Protein AF-A0A323TYS0-F1 (afdb_monomer)

Radius of gyration: 23.18 Å; Cα contacts (8 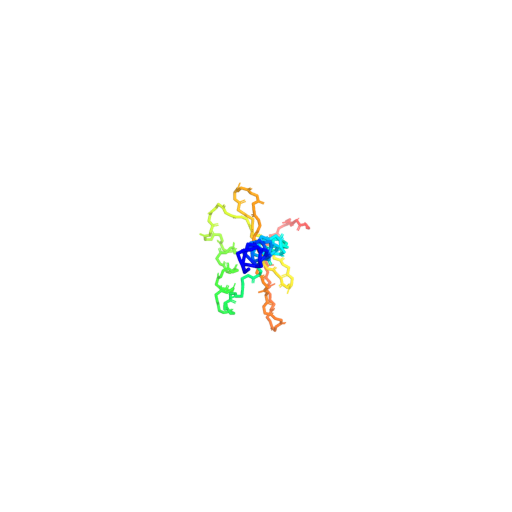Å, |Δi|>4): 68; chains: 1; bounding box: 39×30×80 Å

Organism: NCBI:txid2045207

Nearest PDB structures (foldseek):
  7lbm-assembly1_j  TM=7.041E-01  e=3.504E+00  Homo sapiens
  8owr-assembly1_A  TM=4.584E-01  e=1.755E+00  Mycolicibacterium smegmatis MC2 155
  6h3n-assembly1_B  TM=4.035E-01  e=1.869E+00  Pseudomonas aeruginosa PAO1
  5dxi-assembly1_A  TM=4.089E-01  e=2.256E+00  Candida albicans SC5314
  6aig-assembly1_A  TM=3.100E-01  e=3.090E+00  Aeropyrum pernix K1

pLDDT: mean 82.77, std 15.88, range [43.12, 97.0]

Mean predicted aligned error: 12.95 Å

InterPro domains:
  IPR047808 Periplasmic metallochaperone CueP-like [PF21172] (51-94)

Foldseek 3Di:
DVVVVVVVVVVVVVVVVVVVVVVVDDPLPQPADPQVRVVVVVVCQLVVVDPQWHWDDDQFWIWIAGPVRDIHIHTHDNVDGDDRDDDDDPDDDD

Solvent-accessible surface area (backbone atoms only — not comparable to full-atom values): 6084 Å² total; per-residue (Å²): 112,69,68,61,52,54,54,53,54,52,51,52,52,53,52,55,52,50,52,62,61,65,71,67,60,85,76,79,66,59,56,89,63,56,79,68,56,52,55,52,51,55,47,36,58,74,75,58,75,57,80,78,54,49,74,50,75,60,91,50,35,42,39,38,34,43,83,85,71,50,75,49,50,32,75,49,62,90,92,55,84,90,83,88,83,83,87,65,92,87,71,85,83,135

Structure (mmCIF, N/CA/C/O backbone):
data_AF-A0A323TYS0-F1
#
_entry.id   AF-A0A323TYS0-F1
#
loop_
_atom_site.group_PDB
_atom_site.id
_atom_site.type_symbol
_atom_site.label_atom_id
_atom_site.label_alt_id
_atom_site.label_comp_id
_atom_site.label_asym_id
_atom_site.label_entity_id
_atom_site.label_seq_id
_atom_site.pdbx_PDB_ins_code
_atom_site.Cartn_x
_atom_site.Cartn_y
_atom_site.Cartn_z
_atom_site.occupancy
_atom_site.B_iso_or_equiv
_atom_site.auth_seq_id
_atom_site.auth_comp_id
_atom_site.auth_asym_id
_atom_site.auth_atom_id
_atom_site.pdbx_PDB_model_num
ATOM 1 N N . MET A 1 1 ? -22.149 2.345 58.234 1.00 55.59 1 MET A N 1
ATOM 2 C CA . MET A 1 1 ? -22.659 2.211 56.846 1.00 55.59 1 MET A CA 1
ATOM 3 C C . MET A 1 1 ? -22.058 3.244 55.894 1.00 55.59 1 MET A C 1
ATOM 5 O O . MET A 1 1 ? -21.546 2.840 54.864 1.00 55.59 1 MET A O 1
ATOM 9 N N . LYS A 1 2 ? -22.007 4.535 56.252 1.00 55.88 2 LYS A N 1
ATOM 10 C CA . LYS A 1 2 ? -21.492 5.624 55.391 1.00 55.88 2 LYS A CA 1
ATOM 11 C C . LYS A 1 2 ? -20.031 5.455 54.918 1.00 55.88 2 LYS A C 1
ATOM 13 O O . LYS A 1 2 ? -19.740 5.708 53.759 1.00 55.88 2 LYS A O 1
ATOM 18 N N . ILE A 1 3 ? -19.144 4.935 55.775 1.00 61.78 3 ILE A N 1
ATOM 19 C CA . ILE A 1 3 ? -17.722 4.691 55.438 1.00 61.78 3 ILE A CA 1
ATOM 20 C C . ILE A 1 3 ? -17.555 3.550 54.416 1.00 61.78 3 ILE A C 1
ATOM 22 O O . ILE A 1 3 ? -16.703 3.630 53.538 1.00 61.78 3 ILE A O 1
ATOM 26 N N . LYS A 1 4 ? -18.410 2.517 54.475 1.00 66.44 4 LYS A N 1
ATOM 27 C CA . LYS A 1 4 ? -18.393 1.412 53.501 1.00 66.44 4 LYS A CA 1
ATOM 28 C C . LYS A 1 4 ? -18.876 1.872 52.120 1.00 66.44 4 LYS A C 1
ATOM 30 O O . LYS A 1 4 ? -18.312 1.446 51.124 1.00 66.44 4 LYS A O 1
ATOM 35 N N . ILE A 1 5 ? -19.856 2.782 52.076 1.00 68.56 5 ILE A N 1
ATO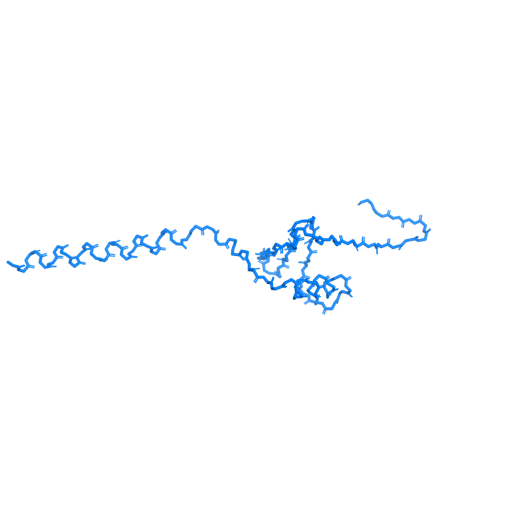M 36 C CA . ILE A 1 5 ? -20.323 3.420 50.834 1.00 68.56 5 ILE A CA 1
ATOM 37 C C . ILE A 1 5 ? -19.231 4.302 50.205 1.00 68.56 5 ILE A C 1
ATOM 39 O O . ILE A 1 5 ? -18.993 4.200 49.008 1.00 68.56 5 ILE A O 1
ATOM 43 N N . LEU A 1 6 ? -18.525 5.112 51.002 1.00 69.19 6 LEU A N 1
ATOM 44 C CA . LEU A 1 6 ? -17.426 5.958 50.510 1.00 69.19 6 LEU A CA 1
ATOM 4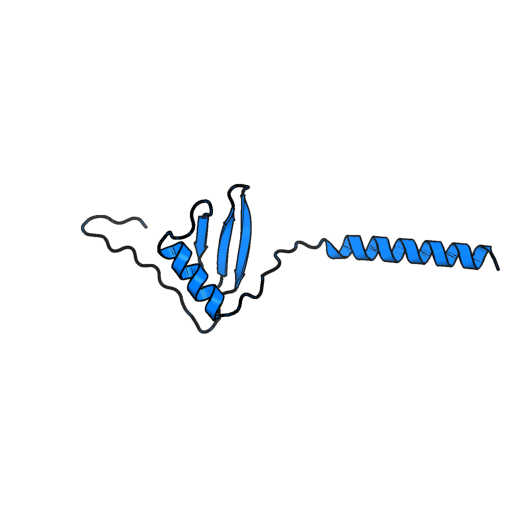5 C C . LEU A 1 6 ? -16.254 5.136 49.955 1.00 69.19 6 LEU A C 1
ATOM 47 O O . LEU A 1 6 ? -15.704 5.481 48.914 1.00 69.19 6 LEU A O 1
ATOM 51 N N . SER A 1 7 ? -15.918 4.017 50.603 1.00 73.06 7 SER A N 1
ATOM 52 C CA . SER A 1 7 ? -14.867 3.115 50.119 1.00 73.06 7 SER A CA 1
ATOM 53 C C . SER A 1 7 ? -15.244 2.416 48.810 1.00 73.06 7 SER A C 1
ATOM 55 O O . SER A 1 7 ? -14.376 2.201 47.970 1.00 73.06 7 SER A O 1
ATOM 57 N N . PHE A 1 8 ? -16.522 2.075 48.621 1.00 76.25 8 PHE A N 1
ATOM 58 C CA . PHE A 1 8 ? -17.005 1.457 47.383 1.00 76.25 8 PHE A CA 1
ATOM 59 C C . PHE A 1 8 ? -17.008 2.452 46.217 1.00 76.25 8 PHE A C 1
ATOM 61 O O . PHE A 1 8 ? -16.631 2.103 45.102 1.00 76.25 8 PHE A O 1
ATOM 68 N N . LEU A 1 9 ? -17.376 3.709 46.488 1.00 79.00 9 LEU A N 1
ATOM 69 C CA . LEU A 1 9 ? -17.388 4.770 45.484 1.00 79.00 9 LEU A CA 1
ATOM 70 C C . LEU A 1 9 ? -15.969 5.135 45.019 1.00 79.00 9 LEU A C 1
ATOM 72 O O . LEU A 1 9 ? -15.748 5.319 43.828 1.00 79.00 9 LEU A O 1
ATOM 76 N N . GLY A 1 10 ? -14.996 5.165 45.937 1.00 76.25 10 GLY A N 1
ATOM 77 C CA . GLY A 1 10 ? -13.587 5.370 45.585 1.00 76.25 10 GLY A CA 1
ATOM 78 C C . GLY A 1 10 ? -13.018 4.246 44.715 1.00 76.25 10 GLY A C 1
ATOM 79 O O . GLY A 1 10 ? -12.326 4.519 43.738 1.00 76.25 10 GLY A O 1
ATOM 80 N N . LEU A 1 11 ? -13.362 2.990 45.016 1.00 80.75 11 LEU A N 1
ATOM 81 C CA . LEU A 1 11 ? -12.914 1.833 44.233 1.00 80.75 11 LEU A CA 1
ATOM 82 C C . LEU A 1 11 ? -13.482 1.848 42.803 1.00 80.75 11 LEU A C 1
ATOM 84 O O . LEU A 1 11 ? -12.775 1.516 41.855 1.00 80.75 11 LEU A O 1
ATOM 88 N N . LEU A 1 12 ? -14.735 2.286 42.644 1.00 80.69 12 LEU A N 1
ATOM 89 C CA . LEU A 1 12 ? -15.383 2.415 41.339 1.00 80.69 12 LEU A CA 1
ATOM 90 C C . LEU A 1 12 ? -14.679 3.457 40.453 1.00 80.69 12 LEU A C 1
ATOM 92 O O . LEU A 1 12 ? -14.465 3.219 39.270 1.00 80.69 12 LEU A O 1
ATOM 96 N N . ILE A 1 13 ? -14.273 4.590 41.033 1.00 79.88 13 ILE A N 1
ATOM 97 C CA . ILE A 1 13 ? -13.578 5.663 40.306 1.00 79.88 13 ILE A CA 1
ATOM 98 C C . ILE A 1 13 ? -12.193 5.195 39.842 1.00 79.88 13 ILE A C 1
ATOM 100 O O . ILE A 1 13 ? -11.814 5.435 38.700 1.00 79.88 13 ILE A O 1
ATOM 104 N N . VAL A 1 14 ? -11.458 4.472 40.693 1.00 80.94 14 VAL A N 1
ATOM 105 C CA . VAL A 1 14 ? -10.138 3.922 40.338 1.00 80.94 14 VAL A CA 1
ATOM 106 C C . VAL A 1 14 ? -10.245 2.890 39.211 1.00 80.94 14 VAL A C 1
ATOM 108 O O . VAL A 1 14 ? -9.411 2.893 38.310 1.00 80.94 14 VAL A O 1
ATOM 111 N N . ALA A 1 15 ? -11.290 2.056 39.209 1.00 77.31 15 ALA A N 1
ATOM 112 C CA . ALA A 1 15 ? -11.524 1.086 38.139 1.00 77.31 15 ALA A CA 1
ATOM 113 C C . ALA A 1 15 ? -11.810 1.759 36.784 1.00 77.31 15 ALA A C 1
ATOM 115 O O . ALA A 1 15 ? -11.283 1.328 35.761 1.00 77.31 15 ALA A O 1
ATOM 116 N N . VAL A 1 16 ? -12.589 2.847 36.776 1.00 77.75 16 VAL A N 1
ATOM 117 C CA . VAL A 1 16 ? -12.874 3.613 35.551 1.00 77.75 16 VAL A CA 1
ATOM 118 C C . VAL A 1 16 ? -11.610 4.289 35.018 1.00 77.75 16 VAL A C 1
ATOM 120 O O . VAL A 1 16 ? -11.352 4.242 33.818 1.00 77.75 16 VAL A O 1
ATOM 123 N N . VAL A 1 17 ? -10.786 4.878 35.888 1.00 77.00 17 VAL A N 1
ATOM 124 C CA . VAL A 1 17 ? -9.527 5.517 35.468 1.00 77.00 17 VAL A CA 1
ATOM 125 C C . VAL A 1 17 ? -8.531 4.485 34.926 1.00 77.00 17 VAL A C 1
ATOM 127 O O . VAL A 1 17 ? -7.912 4.728 33.895 1.00 77.00 17 VAL A O 1
ATOM 130 N N . ALA A 1 18 ? -8.421 3.311 35.555 1.00 74.31 18 ALA A N 1
ATOM 131 C CA . ALA A 1 18 ? -7.557 2.233 35.072 1.00 74.31 18 ALA A CA 1
ATOM 132 C C . ALA A 1 18 ? -7.997 1.693 33.698 1.00 74.31 18 ALA A C 1
ATOM 134 O O . ALA A 1 18 ? -7.150 1.434 32.849 1.00 74.31 18 ALA A O 1
ATOM 135 N N . TYR A 1 19 ? -9.307 1.585 33.452 1.00 71.50 19 TYR A N 1
ATOM 136 C CA . TYR A 1 19 ? -9.843 1.158 32.155 1.00 71.50 19 TYR A CA 1
ATOM 137 C C . TYR A 1 19 ? -9.479 2.129 31.020 1.00 71.50 19 TYR A C 1
ATOM 139 O O . TYR A 1 19 ? -9.082 1.703 29.936 1.00 71.50 19 TYR A O 1
ATOM 147 N N . ASN A 1 20 ? -9.549 3.439 31.285 1.00 66.56 20 ASN A N 1
ATOM 148 C CA . ASN A 1 20 ? -9.166 4.459 30.305 1.00 66.56 20 ASN A CA 1
ATOM 149 C C . ASN A 1 20 ? -7.650 4.484 30.044 1.00 66.56 20 ASN A C 1
ATOM 151 O O . ASN A 1 20 ? -7.235 4.839 28.951 1.00 66.56 20 ASN A O 1
ATOM 155 N N . PHE A 1 21 ? -6.823 4.095 31.021 1.00 63.16 21 PHE A N 1
ATOM 156 C CA . PHE A 1 21 ? -5.365 4.077 30.863 1.00 63.16 21 PHE A CA 1
ATOM 157 C C . PHE A 1 21 ? -4.852 2.832 30.120 1.00 63.16 21 PHE A C 1
ATOM 159 O O . PHE A 1 21 ? -3.859 2.918 29.411 1.00 63.16 21 PHE A O 1
ATOM 166 N N . VAL A 1 22 ? -5.533 1.687 30.250 1.00 59.66 22 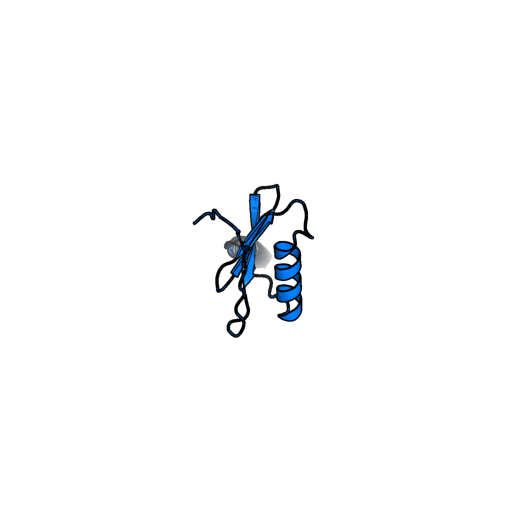VAL A N 1
ATOM 167 C CA . VAL A 1 22 ? -5.201 0.447 29.515 1.00 59.66 22 VAL A CA 1
ATOM 168 C C . VAL A 1 22 ? -5.679 0.488 28.059 1.00 59.66 22 VAL A C 1
ATOM 170 O O . VAL A 1 22 ? -5.095 -0.171 27.213 1.00 59.66 22 VAL A O 1
ATOM 173 N N . SER A 1 23 ? -6.697 1.292 27.740 1.00 54.69 23 SER A N 1
ATOM 174 C CA . SER A 1 23 ? -7.220 1.426 26.367 1.00 54.69 23 SER A CA 1
ATOM 175 C C . SER A 1 23 ? -6.391 2.365 25.473 1.00 54.69 23 SER A C 1
ATOM 177 O O . SER A 1 23 ? -6.856 2.753 24.409 1.00 54.69 23 SER A O 1
ATOM 179 N N . ASN A 1 24 ? -5.199 2.761 25.925 1.00 48.69 24 ASN A N 1
ATOM 180 C CA . ASN A 1 24 ? -4.271 3.640 25.209 1.00 48.69 24 ASN A CA 1
ATOM 181 C C . ASN A 1 24 ? -3.008 2.868 24.776 1.00 48.69 24 ASN A C 1
ATOM 183 O O . ASN A 1 24 ? -1.920 3.436 24.727 1.00 48.69 24 ASN A O 1
ATOM 187 N N . ASP A 1 25 ? -3.156 1.559 24.558 1.00 46.16 25 ASP A N 1
ATOM 188 C CA . ASP A 1 25 ? -2.178 0.742 23.841 1.00 46.16 25 ASP A CA 1
ATOM 189 C C . ASP A 1 25 ? -2.308 1.096 22.356 1.00 46.16 25 ASP A C 1
ATOM 191 O O . ASP A 1 25 ? -3.429 1.224 21.857 1.00 46.16 25 ASP A O 1
ATOM 195 N N . ASP A 1 26 ? -1.176 1.360 21.710 1.00 49.47 26 ASP A N 1
ATOM 196 C CA . ASP A 1 26 ? -1.052 1.997 20.402 1.00 49.47 26 ASP A CA 1
ATOM 197 C C . ASP A 1 26 ? -2.083 1.474 19.385 1.00 49.47 26 ASP A C 1
ATOM 199 O O . ASP A 1 26 ? -1.958 0.387 18.821 1.00 49.47 26 ASP A O 1
ATOM 203 N N . ASN A 1 27 ? -3.124 2.280 19.149 1.00 44.38 27 ASN A N 1
ATOM 204 C CA . ASN A 1 27 ? -4.082 2.088 18.068 1.00 44.38 27 ASN A CA 1
ATOM 205 C C . ASN A 1 27 ? -3.371 2.379 16.740 1.00 44.38 27 ASN A C 1
ATOM 207 O O . ASN A 1 27 ? -3.593 3.414 16.119 1.00 44.38 27 ASN A O 1
ATOM 211 N N . SER A 1 28 ? -2.580 1.429 16.247 1.00 46.56 28 SER A N 1
ATOM 212 C CA . SER A 1 28 ? -2.654 1.122 14.821 1.00 46.56 28 SER A CA 1
ATOM 213 C C . SER A 1 28 ? -3.969 0.367 14.624 1.00 46.56 28 SER A C 1
ATOM 215 O O . SER A 1 28 ? -3.999 -0.862 14.536 1.00 46.56 28 SER A O 1
ATOM 217 N N . ALA A 1 29 ? -5.084 1.095 14.700 1.00 43.12 29 ALA A N 1
ATOM 218 C CA . ALA A 1 29 ? -6.377 0.555 14.336 1.00 43.12 29 ALA A CA 1
ATOM 219 C C . ALA A 1 29 ? -6.286 0.249 12.838 1.00 43.12 29 ALA A C 1
ATOM 221 O O . ALA A 1 29 ? -6.403 1.152 12.017 1.00 43.12 29 ALA A O 1
ATOM 222 N N . SER A 1 30 ? -5.970 -1.005 12.501 1.00 50.84 30 SER A N 1
ATOM 223 C CA . SER A 1 30 ? -6.148 -1.516 11.147 1.00 50.84 30 SER A CA 1
ATOM 224 C C . SER A 1 30 ? -7.644 -1.423 10.889 1.00 50.84 30 SER A C 1
ATOM 226 O O . SER A 1 30 ? -8.436 -2.149 11.498 1.00 50.84 30 SER A O 1
ATOM 228 N N . GLU A 1 31 ? -8.052 -0.418 10.120 1.00 59.28 31 GLU A N 1
ATOM 229 C CA . GLU A 1 31 ? -9.437 -0.313 9.702 1.00 59.28 31 GLU A CA 1
ATOM 230 C C . GLU A 1 31 ? -9.695 -1.478 8.745 1.00 59.28 31 GLU A C 1
ATOM 232 O O . GLU A 1 31 ? -9.114 -1.540 7.660 1.00 59.28 31 GLU A O 1
ATOM 237 N N . GLU A 1 32 ? -10.541 -2.429 9.157 1.00 54.59 32 GLU A N 1
ATOM 238 C CA . GLU A 1 32 ? -11.066 -3.454 8.254 1.00 54.59 32 GLU A CA 1
ATOM 239 C C . GLU A 1 32 ? -11.936 -2.760 7.197 1.00 54.59 32 GLU A C 1
ATOM 241 O O . GLU A 1 32 ? -13.134 -2.539 7.377 1.00 54.59 32 GLU A O 1
ATOM 246 N N . VAL A 1 33 ? -11.300 -2.370 6.098 1.00 61.53 33 VAL A N 1
ATOM 247 C CA . VAL A 1 33 ? -11.946 -1.847 4.898 1.00 61.53 33 VAL A CA 1
ATOM 248 C C . VAL A 1 33 ? -12.430 -3.037 4.068 1.00 61.53 33 VAL A C 1
ATOM 250 O O . VAL A 1 33 ? -11.710 -4.026 3.907 1.00 61.53 33 VAL A O 1
ATOM 253 N N . GLU A 1 34 ? -13.663 -2.985 3.549 1.00 69.12 34 GLU A N 1
ATOM 254 C CA . GLU A 1 34 ? -14.178 -4.078 2.723 1.00 69.12 34 GLU A CA 1
ATOM 255 C C . GLU A 1 34 ? -13.253 -4.331 1.517 1.00 69.12 34 GLU A C 1
ATOM 257 O O . GLU A 1 34 ? -12.691 -3.419 0.915 1.00 69.12 34 GLU A O 1
ATOM 262 N N . THR A 1 35 ? -13.104 -5.596 1.117 1.00 68.62 35 THR A N 1
ATOM 263 C CA . THR A 1 35 ? -12.167 -6.003 0.044 1.00 68.62 35 THR A CA 1
ATOM 264 C C . THR A 1 35 ? -12.372 -5.294 -1.306 1.00 68.62 35 THR A C 1
ATOM 266 O O . THR A 1 35 ? -11.436 -5.202 -2.101 1.00 68.62 35 THR A O 1
ATOM 269 N N . ASN A 1 36 ? -13.581 -4.806 -1.597 1.00 72.25 36 ASN A N 1
ATOM 270 C CA . ASN A 1 36 ? -13.831 -4.007 -2.798 1.00 72.25 36 ASN A CA 1
ATOM 271 C C . ASN A 1 36 ? -13.313 -2.574 -2.630 1.00 72.25 36 ASN A C 1
ATOM 273 O O . ASN A 1 36 ? -12.686 -2.045 -3.547 1.00 72.25 36 ASN A O 1
ATOM 277 N N . ASP A 1 37 ? -13.496 -2.002 -1.444 1.00 87.81 37 ASP A N 1
ATOM 278 C CA . ASP A 1 37 ? -13.093 -0.640 -1.111 1.00 87.81 37 ASP A CA 1
ATOM 279 C C . ASP A 1 37 ? -11.560 -0.503 -1.124 1.00 87.81 37 ASP A C 1
ATOM 281 O O . ASP A 1 37 ? -11.030 0.471 -1.654 1.00 87.81 37 ASP A O 1
ATOM 285 N N . ILE A 1 38 ? -10.816 -1.518 -0.657 1.00 93.69 38 ILE A N 1
ATOM 286 C CA . ILE A 1 38 ? -9.341 -1.480 -0.697 1.00 93.69 38 ILE A CA 1
ATOM 287 C C . ILE A 1 38 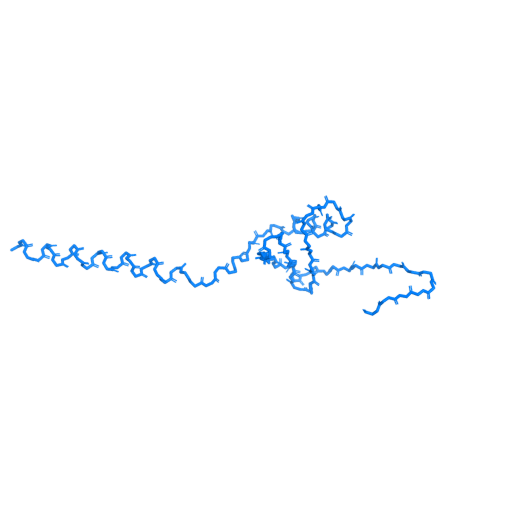? -8.785 -1.531 -2.129 1.00 93.69 38 ILE A C 1
ATOM 289 O O . ILE A 1 38 ? -7.768 -0.904 -2.423 1.00 93.69 38 ILE A O 1
ATOM 293 N N . LYS A 1 39 ? -9.449 -2.233 -3.058 1.00 93.88 39 LYS A N 1
ATOM 294 C CA . LYS A 1 39 ? -9.023 -2.285 -4.470 1.00 93.88 39 LYS A CA 1
ATOM 295 C C . LYS A 1 39 ? -9.211 -0.942 -5.164 1.00 93.88 39 LYS A C 1
ATOM 297 O O . LYS A 1 39 ? -8.340 -0.537 -5.934 1.00 93.88 39 LYS A O 1
ATOM 302 N N . GLU A 1 40 ? -10.328 -0.273 -4.893 1.00 95.19 40 GLU A N 1
ATOM 303 C CA . GLU A 1 40 ? -10.599 1.076 -5.392 1.00 95.19 40 GLU A CA 1
ATOM 304 C C . GLU A 1 40 ? -9.603 2.080 -4.804 1.00 95.19 40 GLU A C 1
ATOM 306 O O . GLU A 1 40 ? -8.970 2.820 -5.554 1.00 95.19 40 GLU A O 1
ATOM 311 N N . LEU A 1 41 ? -9.344 2.004 -3.496 1.00 95.12 41 LEU A N 1
ATOM 312 C CA . LEU A 1 41 ? -8.376 2.869 -2.826 1.00 95.12 41 LEU A CA 1
ATOM 313 C C . LEU A 1 41 ? -6.959 2.724 -3.405 1.00 95.12 41 LEU A C 1
ATOM 315 O O . LEU A 1 41 ? -6.315 3.719 -3.744 1.00 95.12 41 LEU A O 1
ATOM 319 N N . VAL A 1 42 ? -6.469 1.489 -3.577 1.00 95.50 42 VAL A N 1
ATOM 320 C CA . VAL A 1 42 ? -5.159 1.237 -4.206 1.00 95.50 42 VAL A CA 1
ATOM 321 C C . VAL A 1 42 ? -5.128 1.761 -5.643 1.00 95.50 42 VAL A C 1
ATOM 323 O O . VAL A 1 42 ? -4.112 2.319 -6.068 1.00 95.50 42 VAL A O 1
ATOM 326 N N . HIS A 1 43 ? -6.218 1.596 -6.400 1.00 95.19 43 HIS A N 1
ATOM 327 C CA . HIS A 1 43 ? -6.316 2.123 -7.758 1.00 95.19 43 HIS A CA 1
ATOM 328 C C . HIS A 1 43 ? -6.189 3.648 -7.778 1.00 95.19 43 HIS A C 1
ATOM 330 O O . HIS A 1 43 ? -5.351 4.163 -8.518 1.00 95.19 43 HIS A O 1
ATOM 336 N N . ASP A 1 44 ? -6.950 4.346 -6.936 1.00 95.81 44 ASP A N 1
ATOM 337 C CA . ASP A 1 44 ? -6.969 5.806 -6.869 1.00 95.81 44 ASP A CA 1
ATOM 338 C C . ASP A 1 44 ? -5.605 6.397 -6.504 1.00 95.81 44 ASP A C 1
ATOM 340 O O . ASP A 1 44 ? -5.163 7.356 -7.145 1.00 95.81 44 ASP A O 1
ATOM 344 N N . TYR A 1 45 ? -4.883 5.792 -5.556 1.00 95.44 45 TYR A N 1
ATOM 345 C CA . TYR A 1 45 ? -3.494 6.175 -5.287 1.00 95.44 45 TYR A CA 1
ATOM 346 C C . TYR A 1 45 ? -2.568 5.880 -6.473 1.00 95.44 45 TYR A C 1
ATOM 348 O O . TYR A 1 45 ? -1.727 6.708 -6.818 1.00 95.44 45 TYR A O 1
ATOM 356 N N . SER A 1 46 ? -2.725 4.727 -7.129 1.00 94.06 46 SER A N 1
ATOM 357 C CA . SER A 1 46 ? -1.847 4.305 -8.233 1.00 94.06 46 SER A CA 1
ATOM 358 C C . SER A 1 46 ? -1.969 5.191 -9.475 1.00 94.06 46 SER A C 1
ATOM 360 O O . SER A 1 46 ? -0.985 5.375 -10.191 1.00 94.06 46 SER A O 1
ATOM 362 N N . VAL A 1 47 ? -3.160 5.733 -9.748 1.00 94.00 47 VAL A N 1
ATOM 363 C CA . VAL A 1 47 ? -3.394 6.652 -10.879 1.00 94.00 47 VAL A CA 1
ATOM 364 C C . VAL A 1 47 ? -3.276 8.130 -10.497 1.00 94.00 47 VAL A C 1
ATOM 366 O O . VAL A 1 47 ? -3.363 8.987 -11.375 1.00 94.00 47 VAL A O 1
ATOM 369 N N . GLY A 1 48 ? -3.046 8.434 -9.216 1.00 93.25 48 GLY A N 1
ATOM 370 C CA . GLY A 1 48 ? -2.865 9.798 -8.721 1.00 93.25 48 GLY A CA 1
ATOM 371 C C . GLY A 1 48 ? -4.159 10.605 -8.591 1.00 93.25 48 GLY A C 1
ATOM 372 O O . GLY A 1 48 ? -4.119 11.824 -8.718 1.00 93.25 48 GLY A O 1
ATOM 373 N N . ASN A 1 49 ? -5.301 9.954 -8.345 1.00 96.00 49 ASN A N 1
ATOM 374 C CA . ASN A 1 49 ? -6.579 10.639 -8.101 1.00 96.00 49 ASN A CA 1
ATOM 375 C C . ASN A 1 49 ? -6.622 11.345 -6.733 1.00 96.00 49 ASN A C 1
ATOM 377 O O . ASN A 1 49 ? -7.396 12.284 -6.547 1.00 96.00 49 ASN A O 1
ATOM 381 N N . ILE A 1 50 ? -5.813 10.891 -5.771 1.00 94.31 50 ILE A N 1
ATOM 382 C CA . ILE A 1 50 ? -5.734 11.461 -4.423 1.00 94.31 50 ILE A CA 1
ATOM 383 C C . ILE A 1 50 ? -4.539 12.412 -4.358 1.00 94.31 50 ILE A C 1
ATOM 385 O O . ILE A 1 50 ? -3.385 11.999 -4.451 1.00 94.31 50 ILE A O 1
ATOM 389 N N . GLU A 1 51 ? -4.824 13.698 -4.167 1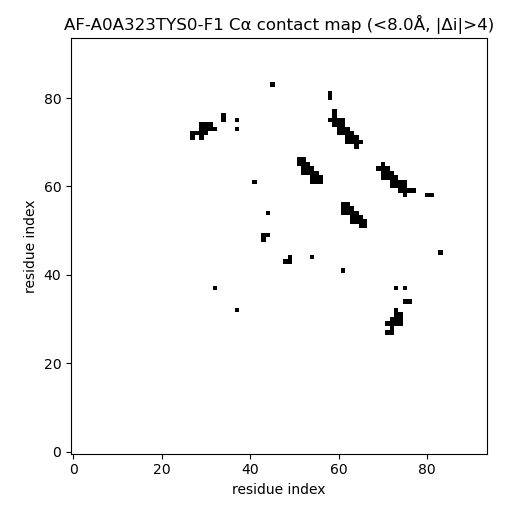.00 87.94 51 GLU A N 1
ATOM 390 C CA . GLU A 1 51 ? -3.823 14.750 -3.998 1.00 87.94 51 GLU A CA 1
ATOM 391 C C . GLU A 1 51 ? -3.671 15.070 -2.496 1.00 87.94 51 GLU A C 1
ATOM 393 O O . GLU A 1 51 ? -4.669 15.145 -1.778 1.00 87.94 51 GLU A O 1
ATOM 398 N N . ASN A 1 52 ? -2.441 15.311 -2.022 1.00 90.88 52 ASN A N 1
ATOM 399 C CA . ASN A 1 52 ? -2.065 15.651 -0.627 1.00 90.88 52 ASN A CA 1
ATOM 400 C C . ASN A 1 52 ? -1.867 14.4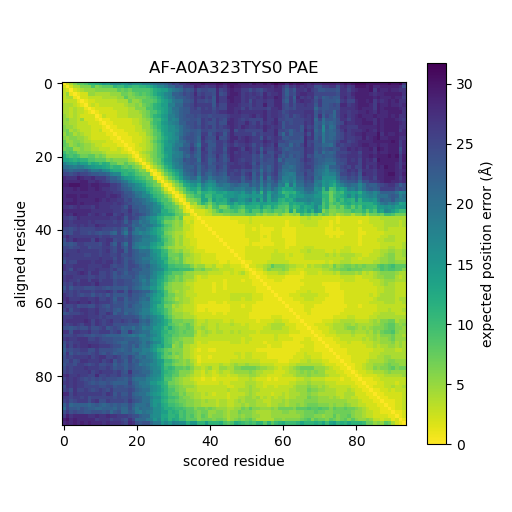93 0.364 1.00 90.88 52 ASN A C 1
ATOM 402 O O . ASN A 1 52 ? -1.679 14.744 1.545 1.00 90.88 52 ASN A O 1
ATOM 406 N N . GLN A 1 53 ? -1.843 13.248 -0.088 1.00 93.69 53 GLN A N 1
ATOM 407 C CA . GLN A 1 53 ? -1.390 12.121 0.729 1.00 93.69 53 GLN A CA 1
ATOM 408 C C . GLN A 1 53 ? -0.369 11.328 -0.075 1.00 93.69 53 GLN A C 1
ATOM 410 O O . GLN A 1 53 ? -0.414 11.329 -1.308 1.00 93.69 53 GLN A O 1
ATOM 415 N N . VAL A 1 54 ? 0.557 10.666 0.609 1.00 94.75 54 VAL A N 1
ATOM 416 C CA . VAL A 1 54 ? 1.469 9.718 -0.035 1.00 94.75 54 VAL A CA 1
ATOM 417 C C . VAL A 1 54 ? 1.125 8.316 0.424 1.00 94.75 54 VAL A C 1
ATOM 419 O O . VAL A 1 54 ? 0.728 8.108 1.564 1.00 94.75 54 VAL A O 1
ATOM 422 N N . ALA A 1 55 ? 1.260 7.353 -0.477 1.00 95.50 55 ALA A N 1
ATOM 423 C CA . AL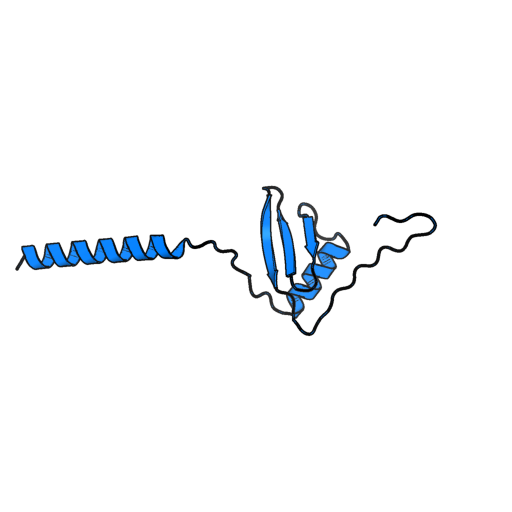A A 1 55 ? 0.984 5.964 -0.172 1.00 95.50 55 ALA A CA 1
ATOM 424 C C . ALA A 1 55 ? 2.164 5.089 -0.581 1.00 95.50 55 ALA A C 1
ATOM 426 O O . ALA A 1 55 ? 2.794 5.300 -1.620 1.00 95.50 55 ALA A O 1
ATOM 427 N N . SER A 1 56 ? 2.439 4.082 0.238 1.00 95.69 56 SER A N 1
ATOM 428 C CA . SER A 1 56 ? 3.330 2.977 -0.086 1.00 95.69 56 SER A CA 1
ATOM 429 C C . SER A 1 56 ? 2.592 1.663 0.127 1.00 95.69 56 SER A C 1
ATOM 431 O O . SER A 1 56 ? 1.655 1.581 0.917 1.00 95.69 56 SER A O 1
ATOM 433 N N . ILE A 1 57 ? 2.975 0.631 -0.615 1.00 95.81 57 ILE A N 1
ATOM 434 C CA . ILE A 1 57 ? 2.280 -0.652 -0.587 1.00 95.81 57 ILE A CA 1
ATOM 435 C C . ILE A 1 57 ? 3.288 -1.793 -0.500 1.00 95.81 57 ILE A C 1
ATOM 437 O O . ILE A 1 57 ? 4.339 -1.776 -1.143 1.00 95.81 57 ILE A O 1
ATOM 441 N N . THR A 1 58 ? 2.960 -2.786 0.318 1.00 95.62 58 THR A N 1
ATOM 442 C CA . THR A 1 58 ? 3.675 -4.059 0.439 1.00 95.62 58 THR A CA 1
ATOM 443 C C . THR A 1 58 ? 2.778 -5.196 -0.051 1.00 95.62 58 THR A C 1
ATOM 445 O O . THR A 1 58 ? 1.657 -4.971 -0.494 1.00 95.62 58 THR A O 1
ATOM 448 N N . SER A 1 59 ? 3.232 -6.445 0.049 1.00 94.69 59 SER A N 1
ATOM 449 C CA . SER A 1 59 ? 2.384 -7.595 -0.286 1.00 94.69 59 SER A CA 1
ATOM 450 C C . SER A 1 59 ? 1.223 -7.823 0.690 1.00 94.69 59 SER A C 1
ATOM 452 O O . SER A 1 59 ? 0.359 -8.630 0.382 1.00 94.69 59 SER A O 1
ATOM 454 N N . HIS A 1 60 ? 1.221 -7.170 1.857 1.00 94.25 60 HIS A N 1
ATOM 455 C CA . HIS A 1 60 ? 0.218 -7.398 2.904 1.00 94.25 60 HIS A CA 1
ATOM 456 C C . HIS A 1 60 ? -0.492 -6.127 3.353 1.00 94.25 60 HIS A C 1
ATOM 458 O O . HIS A 1 60 ? -1.513 -6.233 4.015 1.00 94.25 60 HIS A O 1
ATOM 464 N N . GLN A 1 61 ? 0.050 -4.942 3.061 1.00 95.62 61 GLN A N 1
ATOM 465 C CA . GLN A 1 61 ? -0.455 -3.690 3.624 1.00 95.62 61 GLN A CA 1
ATOM 466 C C . GLN A 1 61 ? -0.346 -2.529 2.642 1.00 95.62 61 GLN A C 1
ATOM 468 O O . GLN A 1 61 ? 0.657 -2.410 1.932 1.00 95.62 61 GLN A O 1
ATOM 473 N N . LEU A 1 62 ? -1.348 -1.654 2.668 1.00 95.88 62 LEU A N 1
ATOM 474 C CA . LEU A 1 62 ? -1.294 -0.295 2.139 1.00 95.88 62 LEU A CA 1
ATOM 475 C C . LEU A 1 62 ? -1.037 0.663 3.307 1.00 95.88 62 LEU A C 1
ATOM 477 O O . LEU A 1 62 ? -1.768 0.644 4.292 1.00 95.88 62 LEU A O 1
ATOM 481 N N . ILE A 1 63 ? -0.015 1.504 3.187 1.00 96.56 63 ILE A N 1
ATOM 482 C CA . ILE A 1 63 ? 0.387 2.480 4.201 1.00 96.56 63 ILE A CA 1
ATOM 483 C C . ILE A 1 63 ? 0.203 3.868 3.597 1.00 96.56 63 ILE A C 1
ATOM 485 O O . ILE A 1 63 ? 0.832 4.191 2.588 1.00 96.56 63 ILE A O 1
ATOM 489 N N . VAL A 1 64 ? -0.660 4.673 4.206 1.00 96.62 64 VAL A N 1
ATOM 490 C CA . VAL A 1 64 ? -0.982 6.038 3.792 1.00 96.62 64 VAL A CA 1
ATOM 491 C C . VAL A 1 64 ? -0.408 7.007 4.813 1.00 96.62 64 VAL A C 1
ATOM 493 O O . VAL A 1 64 ? -0.706 6.898 5.998 1.00 96.62 64 VAL A O 1
ATOM 496 N N . THR A 1 65 ? 0.385 7.966 4.350 1.00 96.75 65 THR A N 1
ATOM 497 C CA . THR A 1 65 ? 0.938 9.045 5.169 1.00 96.75 65 THR A CA 1
ATOM 498 C C . THR A 1 65 ? 0.272 10.363 4.780 1.00 96.75 65 THR A C 1
ATOM 500 O O . THR A 1 65 ? 0.312 10.771 3.610 1.00 96.75 65 THR A O 1
ATOM 503 N N . ASP A 1 66 ? -0.341 11.029 5.756 1.00 94.50 66 ASP A N 1
ATOM 504 C CA . ASP A 1 66 ? -0.941 12.353 5.590 1.00 94.50 66 ASP A CA 1
ATOM 505 C C . ASP A 1 66 ? 0.138 13.456 5.662 1.00 94.50 66 ASP A C 1
ATOM 507 O O . ASP A 1 66 ? 1.307 13.241 5.987 1.00 94.50 66 ASP A O 1
ATOM 511 N N . THR A 1 67 ? -0.257 14.677 5.335 1.00 93.50 67 THR A N 1
ATOM 512 C CA . THR A 1 67 ? 0.547 15.901 5.374 1.00 93.50 67 THR A CA 1
ATOM 513 C C . THR A 1 67 ? 1.123 16.256 6.742 1.00 93.50 67 THR A C 1
ATOM 515 O O . THR A 1 67 ? 2.114 16.984 6.803 1.00 93.50 67 THR A O 1
ATOM 518 N N . ASP A 1 68 ? 0.514 15.777 7.825 1.00 95.06 68 ASP A N 1
ATOM 519 C CA . ASP A 1 68 ? 0.989 15.963 9.198 1.00 95.06 68 ASP A CA 1
ATOM 520 C C . ASP A 1 68 ? 1.918 14.834 9.672 1.00 95.06 68 ASP A C 1
ATOM 522 O O . ASP A 1 68 ? 2.242 14.769 10.857 1.00 95.06 68 ASP A O 1
ATOM 526 N N . GLU A 1 69 ? 2.365 13.984 8.740 1.00 93.88 69 GLU A N 1
ATOM 527 C CA . GLU A 1 69 ? 3.203 1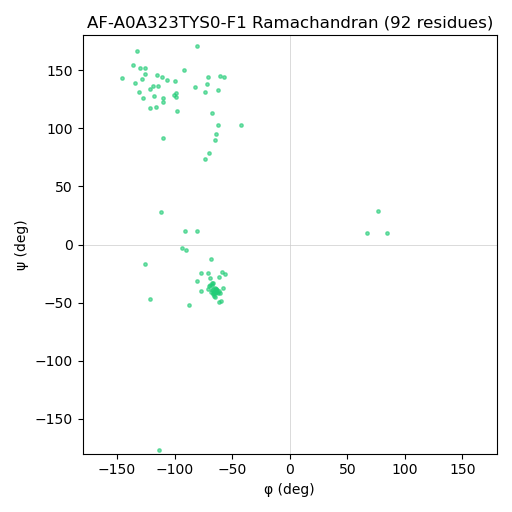2.803 8.970 1.00 93.88 69 GLU A CA 1
ATOM 528 C C . GLU A 1 69 ? 2.502 11.685 9.760 1.00 93.88 69 GLU A C 1
ATOM 530 O O . GLU A 1 69 ? 3.149 10.709 10.144 1.00 93.88 69 GLU A O 1
ATOM 535 N N . SER A 1 70 ? 1.187 11.782 9.992 1.00 94.50 70 SER A N 1
ATOM 536 C CA . SER A 1 70 ? 0.421 10.668 10.551 1.00 94.50 70 SER A CA 1
ATOM 537 C C . SER A 1 70 ? 0.272 9.537 9.532 1.00 94.50 70 SER A C 1
ATOM 539 O O . SER A 1 70 ? 0.151 9.772 8.328 1.00 94.50 70 SER A O 1
ATOM 541 N N . GLU A 1 71 ? 0.294 8.296 10.020 1.00 95.12 71 GLU A N 1
ATOM 542 C CA . GLU A 1 71 ? 0.189 7.100 9.187 1.00 95.12 71 GLU A CA 1
ATOM 543 C C . GLU A 1 71 ? -1.101 6.333 9.485 1.00 95.12 71 GLU A C 1
ATOM 545 O O . GLU A 1 71 ? -1.456 6.103 10.643 1.00 95.12 71 GLU A O 1
ATOM 550 N N . GLN A 1 72 ? -1.770 5.888 8.425 1.00 94.12 72 GLN A N 1
ATOM 551 C CA . GLN A 1 72 ? -2.852 4.910 8.472 1.00 94.12 72 GLN A CA 1
ATOM 552 C C . GLN A 1 72 ? -2.455 3.676 7.669 1.00 94.12 72 GLN A C 1
ATOM 554 O O . GLN A 1 72 ? -1.895 3.781 6.579 1.00 94.12 72 GLN A O 1
ATOM 559 N N . THR A 1 73 ? -2.731 2.494 8.217 1.00 95.12 73 THR A N 1
ATOM 560 C CA . THR A 1 73 ? -2.385 1.216 7.588 1.00 95.12 73 THR A CA 1
ATOM 561 C C . THR A 1 73 ? -3.640 0.390 7.369 1.00 95.12 73 THR A C 1
ATOM 563 O O . THR A 1 73 ? -4.454 0.249 8.279 1.00 95.12 73 THR A O 1
ATOM 566 N N . TYR A 1 74 ? -3.758 -0.177 6.172 1.00 93.81 74 TYR A N 1
ATOM 567 C CA . TYR A 1 74 ? -4.836 -1.070 5.771 1.00 93.81 74 TYR A CA 1
ATOM 568 C C . TYR A 1 74 ? -4.253 -2.434 5.419 1.00 93.81 74 TYR A C 1
ATOM 570 O O . TYR A 1 74 ? -3.342 -2.519 4.588 1.00 93.81 74 TYR A O 1
ATOM 578 N N . ASP A 1 75 ? -4.784 -3.496 6.018 1.00 93.75 75 ASP A N 1
ATOM 579 C CA . ASP A 1 75 ? -4.414 -4.859 5.644 1.00 93.75 75 ASP A CA 1
ATOM 580 C C . ASP A 1 75 ? -5.002 -5.219 4.269 1.00 93.75 75 ASP A C 1
ATOM 582 O O . ASP A 1 75 ? -6.138 -4.882 3.928 1.00 93.75 75 ASP A O 1
ATOM 586 N N . LEU A 1 76 ? -4.200 -5.896 3.449 1.00 93.38 76 LEU A N 1
ATOM 587 C CA . LEU A 1 76 ? -4.585 -6.360 2.121 1.00 93.38 76 LEU A CA 1
ATOM 588 C C . LEU A 1 76 ? -5.150 -7.786 2.195 1.00 93.38 76 LEU A C 1
ATOM 590 O O . LEU A 1 76 ? -4.723 -8.575 3.041 1.00 93.38 76 LEU A O 1
ATOM 594 N N . PRO A 1 77 ? -6.070 -8.162 1.288 1.00 92.50 77 PRO A N 1
ATOM 595 C CA . PRO A 1 77 ? -6.598 -9.522 1.245 1.00 92.50 77 PRO A CA 1
ATOM 596 C C . PRO A 1 77 ? -5.492 -10.543 0.943 1.00 92.50 77 PRO A C 1
ATOM 598 O O . PRO A 1 77 ? -4.752 -10.371 -0.021 1.00 92.50 77 PRO A O 1
ATOM 601 N N . GLU A 1 78 ? -5.420 -11.640 1.706 1.00 90.62 78 GLU A N 1
ATOM 602 C CA . GLU A 1 78 ? -4.380 -12.675 1.527 1.00 90.62 78 GLU A CA 1
ATOM 603 C C . GLU A 1 78 ? -4.415 -13.353 0.144 1.00 90.62 78 GLU A C 1
ATOM 605 O O . GLU A 1 78 ? -3.388 -13.820 -0.352 1.00 90.62 78 GLU A O 1
ATOM 610 N N . ASP A 1 79 ? -5.593 -13.402 -0.482 1.00 91.69 79 ASP A N 1
ATOM 611 C CA . ASP A 1 79 ? -5.820 -14.074 -1.765 1.00 91.69 79 ASP A CA 1
ATOM 612 C C . ASP A 1 79 ? -5.604 -13.158 -2.989 1.00 91.69 79 ASP A C 1
ATOM 614 O O . ASP A 1 79 ? -5.672 -13.629 -4.128 1.00 91.69 79 ASP A O 1
ATOM 618 N N . ASP A 1 80 ? -5.337 -11.863 -2.780 1.00 88.75 80 ASP A N 1
ATOM 619 C CA . ASP A 1 80 ? -5.126 -10.877 -3.843 1.00 88.75 80 ASP A CA 1
ATOM 620 C C . ASP A 1 80 ? -3.694 -10.319 -3.816 1.00 88.75 80 ASP A C 1
ATOM 622 O O . ASP A 1 80 ? -3.089 -10.118 -2.767 1.00 88.75 80 ASP A O 1
ATOM 626 N N . PHE A 1 81 ? -3.137 -10.022 -4.994 1.00 91.44 81 PHE A N 1
ATOM 627 C CA . PHE A 1 81 ? -1.802 -9.431 -5.119 1.00 91.44 81 PHE A CA 1
ATOM 628 C C . PHE A 1 81 ? -1.820 -8.222 -6.055 1.00 91.44 81 PHE A C 1
ATOM 630 O O . PHE A 1 81 ? -2.322 -8.298 -7.179 1.00 91.44 81 PHE A O 1
ATOM 637 N N . PHE A 1 82 ? -1.230 -7.115 -5.605 1.00 93.56 82 PHE A N 1
ATOM 638 C CA . PHE A 1 82 ? -1.201 -5.848 -6.332 1.00 93.56 82 PHE A CA 1
ATOM 639 C C . PHE A 1 82 ? 0.149 -5.657 -7.025 1.00 93.56 82 PHE A C 1
ATOM 641 O O . PHE A 1 82 ? 1.205 -5.766 -6.404 1.00 93.56 82 PHE A O 1
ATOM 648 N N . VAL A 1 83 ? 0.119 -5.351 -8.324 1.00 92.81 83 VAL A N 1
ATOM 649 C CA . VAL A 1 83 ? 1.323 -5.118 -9.131 1.00 92.81 83 VAL A CA 1
ATOM 650 C C . VAL A 1 83 ? 1.265 -3.719 -9.722 1.00 92.81 83 VAL A C 1
ATOM 652 O O . VAL A 1 83 ? 0.396 -3.430 -10.543 1.00 92.81 83 VAL A O 1
ATOM 655 N N . SER A 1 84 ? 2.221 -2.873 -9.343 1.00 90.75 84 SER A N 1
ATOM 656 C CA . SER A 1 84 ? 2.450 -1.579 -9.984 1.00 90.75 84 SER A CA 1
ATOM 657 C C . SER A 1 84 ? 3.603 -1.695 -10.978 1.00 90.75 84 SER A C 1
ATOM 659 O O . SER A 1 84 ? 4.657 -2.248 -10.659 1.00 90.75 84 SER A O 1
ATOM 661 N N . ILE A 1 85 ? 3.394 -1.211 -12.202 1.00 91.25 85 ILE A N 1
ATOM 662 C CA . ILE A 1 85 ? 4.384 -1.259 -13.279 1.00 91.25 85 ILE A CA 1
ATOM 663 C C . ILE A 1 85 ? 4.540 0.151 -13.828 1.00 91.25 85 ILE A C 1
ATOM 665 O O . ILE A 1 85 ? 3.566 0.755 -14.270 1.00 91.25 85 ILE A O 1
ATOM 669 N N . ALA A 1 86 ? 5.781 0.630 -13.864 1.00 91.44 86 ALA A N 1
ATOM 670 C CA . ALA A 1 86 ? 6.165 1.860 -14.539 1.00 91.44 86 ALA A CA 1
ATOM 671 C C . ALA A 1 86 ? 7.018 1.504 -15.770 1.00 91.44 86 ALA A C 1
ATOM 673 O O . ALA A 1 86 ? 8.231 1.318 -15.644 1.00 91.44 86 ALA A O 1
ATOM 674 N N . PRO A 1 87 ? 6.410 1.336 -16.960 1.00 92.69 87 PRO A N 1
ATOM 675 C CA . PRO A 1 87 ? 7.167 1.089 -18.178 1.00 92.69 87 PRO A CA 1
ATOM 676 C C . PRO A 1 87 ? 8.107 2.257 -18.478 1.00 92.69 87 PRO A C 1
ATOM 678 O O . PRO A 1 87 ? 7.757 3.418 -18.273 1.00 92.69 87 PRO A O 1
ATOM 681 N N . TYR A 1 88 ? 9.275 1.946 -19.029 1.00 95.81 88 TYR A N 1
ATOM 682 C CA . TYR A 1 88 ? 10.266 2.932 -19.437 1.00 95.81 88 TYR A CA 1
ATOM 683 C C . TYR A 1 88 ? 10.837 2.566 -20.808 1.00 95.81 88 TYR A C 1
ATOM 685 O O . TYR A 1 88 ? 10.837 1.399 -21.199 1.00 95.81 88 TYR A O 1
ATOM 693 N N . GLU A 1 89 ? 11.320 3.564 -21.549 1.00 96.31 89 GLU A N 1
ATOM 694 C CA . GLU A 1 89 ? 11.932 3.326 -22.861 1.00 96.31 89 GLU A CA 1
ATOM 695 C C . GLU A 1 89 ? 13.429 3.009 -22.752 1.00 96.31 89 GLU A C 1
ATOM 697 O O . GLU A 1 89 ? 13.882 2.002 -23.290 1.00 96.31 89 GLU A O 1
ATOM 702 N N . ASN A 1 90 ? 14.195 3.853 -22.048 1.00 97.00 90 ASN A N 1
ATOM 703 C CA . ASN A 1 90 ? 15.663 3.783 -22.043 1.00 97.00 90 ASN A CA 1
ATOM 704 C C . ASN A 1 90 ? 16.272 3.583 -20.648 1.00 97.00 90 ASN A C 1
ATOM 706 O O . ASN A 1 90 ? 17.136 2.726 -20.479 1.00 97.00 90 ASN A O 1
ATOM 710 N N . GLU A 1 91 ? 15.833 4.352 -19.649 1.00 96.25 91 GLU A N 1
ATOM 711 C CA . GLU A 1 91 ? 16.381 4.327 -18.286 1.00 96.25 91 GLU A CA 1
ATOM 712 C C . GLU A 1 91 ? 15.274 4.093 -17.251 1.00 96.25 91 GLU A C 1
ATOM 714 O O . GLU A 1 91 ? 14.146 4.546 -17.436 1.00 96.25 91 GLU A O 1
ATOM 719 N N . THR A 1 92 ? 15.614 3.389 -16.168 1.00 95.38 92 THR A N 1
ATOM 720 C CA . THR A 1 92 ? 14.730 3.092 -15.031 1.00 95.38 92 THR A CA 1
ATOM 721 C C . THR A 1 92 ? 15.439 3.388 -13.716 1.00 95.38 92 THR A C 1
ATOM 723 O O . THR A 1 92 ? 16.664 3.528 -13.674 1.00 95.38 92 THR A O 1
ATOM 726 N N . HIS A 1 93 ? 14.670 3.423 -12.635 1.00 90.31 93 HIS A N 1
ATOM 727 C CA . HIS A 1 93 ? 15.177 3.496 -11.270 1.00 90.31 93 HIS A CA 1
ATOM 728 C C . HIS A 1 93 ? 14.991 2.136 -10.565 1.00 90.31 93 HIS A C 1
ATOM 730 O O . HIS A 1 93 ? 13.992 1.467 -10.846 1.00 90.31 93 HIS A O 1
ATOM 736 N N . PRO A 1 94 ? 15.957 1.688 -9.737 1.00 84.81 94 PRO A N 1
ATOM 737 C CA . PRO A 1 94 ? 15.784 0.557 -8.828 1.00 84.81 94 PRO A CA 1
ATOM 738 C C . PRO A 1 94 ? 15.001 0.933 -7.566 1.00 84.81 94 PRO A C 1
ATOM 740 O O . PRO A 1 94 ? 15.056 2.119 -7.165 1.00 84.81 94 PRO A O 1
#

Secondary structure (DSSP, 8-state):
-HHHHHHHHHHHHHHHHHHHHHTTS---------HHHHHHHHHHHHHT---S-EEEE-SSEEEEE-TTS-EEEEEPPTT---------SS----

Sequence (94 aa):
MKIKILSFLGLLIVAVVAYNFVSNDDNSASEEVETNDIKELVHDYSVGNIENQVASITSHQLIVTDTDESEQTYDLPEDDFFVSIAPYENETHP